Protein AF-A0A2V8V8G0-F1 (afdb_monomer)

Mean predicted aligned error: 4.09 Å

pLDDT: mean 94.27, std 7.24, range [55.5, 98.62]

Radius of gyration: 17.85 Å; Cα contacts (8 Å, |Δi|>4): 72; chains: 1; bounding box: 40×17×61 Å

Secondary structure (DSSP, 8-state):
--HHHHHHHHHHHHHHHHHHHHHHHHHHHHHHHHHHHHHHHHTT-HHHHHHHHHHHHHHHHHHHHHGGGS-HHHHHHHHHHHHHHHHHHHHHHHHHHHHT-

Nearest PDB structures (foldseek):
  2lrl-assembly1_A  TM=6.090E-01  e=5.797E-01  Escherichia coli K-12
  8jh6-assembly1_B  TM=6.771E-01  e=1.035E+00  synthetic construct
  2v8s-assembly1_V  TM=5.819E-01  e=9.214E-01  Homo sapiens
  8tn6-assembly1_C  TM=5.109E-01  e=1.957E+00  synthetic construct
  8tn1-assembly1_B  TM=4.219E-01  e=4.943E+00  synthetic construct

Foldseek 3Di:
DDPVVVVVVVVLVVVQVVLLVLLVVLLVLLVVLLVVLVVCVVVVNLVSNVVSLVSNVVSLVVNVVSLVSYDPVSSVVSVVSSVVSVVSSVVSVVSSVVVVD

Solvent-accessible surface area (backbone atoms only — not comparable to full-atom values): 5426 Å² total; per-residue (Å²): 138,54,74,65,61,52,52,54,48,53,51,51,55,52,49,38,53,50,51,49,52,48,46,52,53,42,50,53,50,30,53,52,29,49,55,48,18,53,51,33,40,76,74,70,36,52,72,58,16,51,50,23,49,54,49,28,57,50,40,51,54,54,40,64,70,52,46,80,71,40,55,74,68,60,31,52,57,52,52,53,54,49,50,57,49,46,68,57,48,54,57,56,53,50,57,54,58,61,76,74,109

Sequence (101 aa):
MGTIDKEIRELREKTGRTRYQFLRAELQTCFTALEMGRYELSVGNATVAEREVAAVEKGIRAIQRFLPEVSAEQRREVETKLAELNEILDPLKGELSEQSR

Structure (mmCIF, N/CA/C/O backbone):
data_AF-A0A2V8V8G0-F1
#
_entry.id   AF-A0A2V8V8G0-F1
#
loop_
_atom_site.group_PDB
_atom_site.id
_atom_site.type_symbol
_atom_site.label_atom_id
_atom_site.label_alt_id
_atom_site.label_comp_id
_atom_site.label_asym_id
_atom_site.label_entity_id
_atom_site.label_seq_id
_atom_site.pdbx_PDB_ins_code
_atom_site.Cartn_x
_atom_site.Cartn_y
_atom_site.Cartn_z
_atom_site.occupancy
_atom_site.B_iso_or_equiv
_atom_site.auth_seq_id
_atom_site.auth_comp_id
_atom_site.auth_asym_id
_atom_site.auth_atom_id
_atom_site.pdbx_PDB_model_num
ATOM 1 N N . MET A 1 1 ? 22.082 -2.010 -36.511 1.00 58.44 1 MET A N 1
ATOM 2 C CA . MET A 1 1 ? 21.162 -2.175 -35.368 1.00 58.44 1 MET A CA 1
ATOM 3 C C . MET A 1 1 ? 19.961 -2.935 -35.898 1.00 58.44 1 MET A C 1
ATOM 5 O O . MET A 1 1 ? 19.310 -2.424 -36.803 1.00 58.44 1 MET A O 1
ATOM 9 N N . GLY A 1 2 ? 19.805 -4.202 -35.509 1.00 79.50 2 GLY A N 1
ATOM 10 C CA . GLY A 1 2 ? 18.866 -5.121 -36.161 1.00 79.50 2 GLY A CA 1
ATOM 11 C C . GLY A 1 2 ? 17.425 -4.918 -35.693 1.00 79.50 2 GLY A C 1
ATOM 12 O O . GLY A 1 2 ? 17.190 -4.363 -34.622 1.00 79.50 2 GLY A O 1
ATOM 13 N N . THR A 1 3 ? 16.456 -5.400 -36.474 1.00 85.56 3 THR A N 1
ATOM 14 C CA . THR A 1 3 ? 15.022 -5.397 -36.125 1.00 85.56 3 THR A CA 1
ATOM 15 C C . THR A 1 3 ? 14.762 -6.005 -34.738 1.00 85.56 3 THR A C 1
ATOM 17 O O . THR A 1 3 ? 13.988 -5.456 -33.961 1.00 85.56 3 THR A O 1
ATOM 20 N N . ILE A 1 4 ? 15.509 -7.054 -34.378 1.00 88.31 4 ILE A N 1
ATOM 21 C CA . ILE A 1 4 ? 15.419 -7.749 -33.084 1.00 88.31 4 ILE A CA 1
ATOM 22 C C . ILE A 1 4 ? 15.841 -6.849 -31.908 1.00 88.31 4 ILE A C 1
ATOM 24 O O . ILE A 1 4 ? 15.174 -6.829 -30.875 1.00 88.31 4 ILE A O 1
ATOM 28 N N . ASP A 1 5 ? 16.910 -6.055 -32.052 1.00 89.38 5 ASP A N 1
ATOM 29 C CA . ASP A 1 5 ? 17.376 -5.152 -30.984 1.00 89.38 5 ASP A CA 1
ATOM 30 C C . ASP A 1 5 ? 16.322 -4.082 -30.664 1.00 89.38 5 ASP A C 1
ATOM 32 O O . ASP A 1 5 ? 16.127 -3.696 -29.506 1.00 89.38 5 ASP A O 1
ATOM 36 N N . LYS A 1 6 ? 15.624 -3.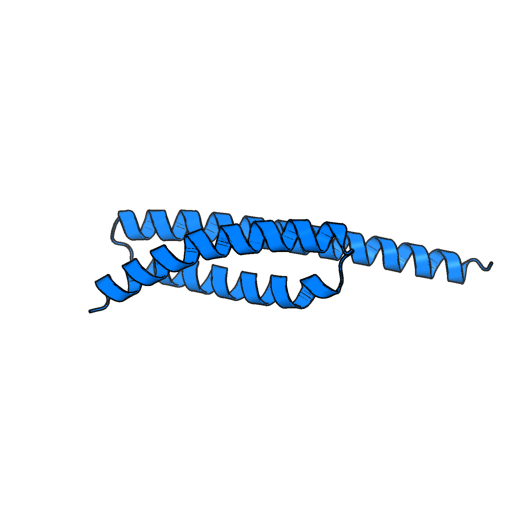615 -31.706 1.00 88.88 6 LYS A N 1
ATOM 37 C CA . LYS A 1 6 ? 14.529 -2.652 -31.590 1.00 88.88 6 LYS A CA 1
ATOM 38 C C . LYS A 1 6 ? 13.328 -3.268 -30.866 1.00 88.88 6 LYS A C 1
ATOM 40 O O . LYS A 1 6 ? 12.832 -2.666 -29.918 1.00 88.88 6 LYS A O 1
ATOM 45 N N . GLU A 1 7 ? 12.919 -4.477 -31.243 1.00 91.62 7 GLU A N 1
ATOM 46 C CA . GLU A 1 7 ? 11.809 -5.197 -30.600 1.00 91.62 7 GLU A CA 1
ATOM 47 C C . GLU A 1 7 ? 12.084 -5.481 -29.114 1.00 91.62 7 GLU A C 1
ATOM 49 O O . GLU A 1 7 ? 11.228 -5.239 -28.261 1.00 91.62 7 GLU A O 1
ATOM 54 N N . ILE A 1 8 ? 13.301 -5.918 -28.768 1.00 91.56 8 ILE A N 1
ATOM 55 C CA . ILE A 1 8 ? 13.698 -6.150 -27.369 1.00 91.56 8 ILE A CA 1
ATOM 56 C C . ILE A 1 8 ? 13.613 -4.854 -26.558 1.00 91.56 8 ILE A C 1
ATOM 58 O O . ILE A 1 8 ? 13.138 -4.859 -25.417 1.00 91.56 8 ILE A O 1
ATOM 62 N N . ARG A 1 9 ? 14.069 -3.732 -27.125 1.00 90.81 9 ARG A N 1
ATOM 63 C CA . ARG A 1 9 ? 13.988 -2.427 -26.464 1.00 90.81 9 ARG A CA 1
ATOM 64 C C . ARG A 1 9 ? 12.537 -2.010 -26.224 1.00 90.81 9 ARG A C 1
ATOM 66 O O . ARG A 1 9 ? 12.199 -1.641 -25.101 1.00 90.81 9 ARG A O 1
ATOM 73 N N . GLU A 1 10 ? 11.682 -2.117 -27.234 1.00 92.25 10 GLU A N 1
ATOM 74 C CA . GLU A 1 10 ? 10.259 -1.775 -27.122 1.00 92.25 10 GLU A CA 1
ATOM 75 C C . GLU A 1 10 ? 9.545 -2.636 -26.070 1.00 92.25 10 GLU A C 1
ATOM 77 O O . GLU A 1 10 ? 8.770 -2.119 -25.259 1.00 92.25 10 GLU A O 1
ATOM 82 N N . LEU A 1 11 ? 9.855 -3.937 -26.013 1.00 93.00 11 LEU A N 1
ATOM 83 C CA . LEU A 1 11 ? 9.332 -4.846 -24.991 1.00 93.00 11 LEU A CA 1
ATOM 84 C C . LEU A 1 11 ? 9.775 -4.449 -23.580 1.00 93.00 11 LEU A C 1
ATOM 86 O O . LEU A 1 11 ? 8.959 -4.464 -22.654 1.00 93.00 11 LEU A O 1
ATOM 90 N N . ARG A 1 12 ? 11.040 -4.052 -23.400 1.00 88.75 12 ARG A N 1
ATOM 91 C CA . ARG A 1 12 ? 11.549 -3.568 -22.105 1.00 88.75 12 ARG A CA 1
ATOM 92 C C . ARG A 1 12 ? 10.844 -2.288 -21.671 1.00 88.75 12 ARG A C 1
ATOM 94 O O . ARG A 1 12 ? 10.393 -2.204 -20.530 1.00 88.75 12 ARG A O 1
ATOM 101 N N . GLU A 1 13 ? 10.685 -1.329 -22.578 1.00 90.25 13 GLU A N 1
ATOM 102 C CA . GLU A 1 13 ? 9.978 -0.075 -22.300 1.00 90.25 13 GLU A CA 1
ATOM 103 C C . GLU A 1 13 ? 8.500 -0.322 -21.958 1.00 90.25 13 GLU A C 1
ATOM 105 O O . GLU A 1 13 ? 7.983 0.230 -20.983 1.00 90.25 13 GLU A O 1
ATOM 110 N N . LYS A 1 14 ? 7.818 -1.206 -22.699 1.00 93.31 14 LYS A N 1
ATOM 111 C CA . LYS A 1 14 ? 6.430 -1.602 -22.410 1.00 93.31 14 LYS A CA 1
ATOM 112 C C . LYS A 1 14 ? 6.305 -2.287 -21.049 1.00 93.31 14 LYS A C 1
ATOM 114 O O . LYS A 1 14 ? 5.380 -1.980 -20.296 1.00 93.31 14 LYS A O 1
ATOM 119 N N . THR A 1 15 ? 7.238 -3.176 -20.719 1.00 93.12 15 THR A N 1
ATOM 120 C CA . THR A 1 15 ? 7.265 -3.868 -19.423 1.00 93.12 15 THR A CA 1
ATOM 121 C C . THR A 1 15 ? 7.4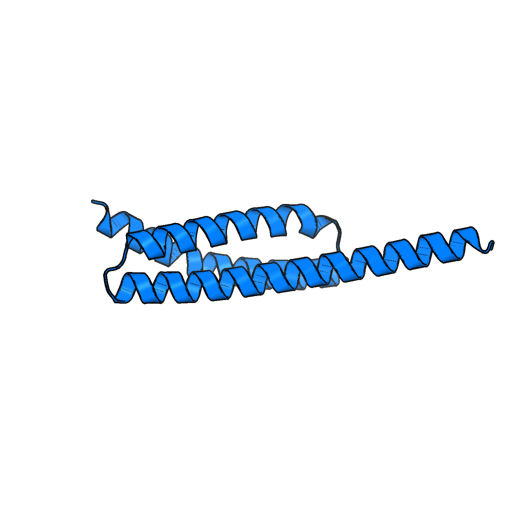64 -2.872 -18.280 1.00 93.12 15 THR A C 1
ATOM 123 O O . THR A 1 15 ? 6.715 -2.907 -17.308 1.00 93.12 15 THR A O 1
ATOM 126 N N . GLY A 1 16 ? 8.404 -1.929 -18.418 1.00 91.00 16 GLY A N 1
ATOM 127 C CA . GLY A 1 16 ? 8.627 -0.867 -17.431 1.00 91.00 16 GLY A CA 1
ATOM 128 C C . GLY A 1 16 ? 7.382 -0.005 -17.197 1.00 91.00 16 GLY A C 1
ATOM 129 O O . GLY A 1 16 ? 6.980 0.198 -16.053 1.00 91.00 16 GLY A O 1
ATOM 130 N N . ARG A 1 17 ? 6.704 0.424 -18.274 1.00 93.06 17 ARG A N 1
ATOM 131 C CA . ARG A 1 17 ? 5.432 1.165 -18.172 1.00 93.06 17 ARG A CA 1
ATOM 132 C C . ARG A 1 17 ? 4.347 0.362 -17.454 1.00 93.06 17 ARG A C 1
ATOM 134 O O . ARG A 1 17 ? 3.674 0.902 -16.583 1.00 93.06 17 ARG A O 1
ATOM 141 N N . THR A 1 18 ? 4.210 -0.920 -17.790 1.00 96.19 18 THR A N 1
ATOM 142 C CA . THR A 1 18 ? 3.196 -1.808 -17.197 1.00 96.19 18 THR A CA 1
ATOM 143 C C . THR A 1 18 ? 3.424 -1.985 -15.696 1.00 96.19 18 THR A C 1
ATOM 145 O O . THR A 1 18 ? 2.483 -1.890 -14.916 1.00 96.19 18 THR A O 1
ATOM 148 N N . ARG A 1 19 ? 4.679 -2.176 -15.268 1.00 96.00 19 ARG A N 1
ATOM 149 C CA . ARG A 1 19 ? 5.031 -2.281 -13.843 1.00 96.00 19 ARG A CA 1
ATOM 150 C C . ARG A 1 19 ? 4.694 -1.015 -13.075 1.00 96.00 19 ARG A C 1
ATOM 152 O O . ARG A 1 19 ? 4.094 -1.090 -12.012 1.00 96.00 19 ARG A O 1
ATOM 159 N N . TYR A 1 20 ? 5.041 0.145 -13.619 1.00 97.31 20 TYR A N 1
ATOM 160 C CA . TYR A 1 20 ? 4.722 1.411 -12.970 1.00 97.31 20 TYR A CA 1
ATOM 161 C C . TYR A 1 20 ? 3.203 1.648 -12.876 1.00 97.31 20 TYR A C 1
ATOM 163 O O . TYR A 1 20 ? 2.714 2.076 -11.833 1.00 97.31 20 TYR A O 1
ATOM 171 N N . GLN A 1 21 ? 2.435 1.297 -13.914 1.00 97.88 21 GLN A N 1
ATOM 172 C CA . GLN A 1 21 ? 0.967 1.333 -13.861 1.00 97.88 21 GLN A CA 1
ATOM 173 C C . GLN A 1 21 ? 0.402 0.392 -12.792 1.00 97.88 21 GLN A C 1
ATOM 175 O O . GLN A 1 21 ? -0.476 0.800 -12.036 1.00 97.88 21 GLN A O 1
ATOM 180 N N . PHE A 1 22 ? 0.935 -0.829 -12.695 1.00 97.75 22 PHE A N 1
ATOM 181 C CA . PHE A 1 22 ? 0.581 -1.773 -11.638 1.00 97.75 22 PHE A CA 1
ATOM 182 C C . PHE A 1 22 ? 0.846 -1.182 -10.247 1.00 97.75 22 PHE A C 1
ATOM 184 O O . PHE A 1 22 ? -0.065 -1.145 -9.430 1.00 97.75 22 PHE A O 1
ATOM 191 N N . LEU A 1 23 ? 2.046 -0.643 -9.996 1.00 98.44 23 LEU A N 1
ATOM 192 C CA . LEU A 1 23 ? 2.398 -0.048 -8.699 1.00 98.44 23 LEU A CA 1
ATOM 193 C C . LEU A 1 23 ? 1.450 1.091 -8.307 1.00 98.44 23 LEU A C 1
ATOM 195 O O . LEU A 1 23 ? 1.053 1.199 -7.150 1.00 98.44 23 LEU A O 1
ATOM 199 N N . ARG A 1 24 ? 1.057 1.929 -9.272 1.00 98.25 24 ARG A N 1
ATOM 200 C CA . ARG A 1 24 ? 0.096 3.012 -9.034 1.00 98.25 24 ARG A CA 1
ATOM 201 C C . ARG A 1 24 ? -1.306 2.505 -8.715 1.00 98.25 24 ARG A C 1
ATOM 203 O O . ARG A 1 24 ? -1.946 3.057 -7.825 1.00 98.25 24 ARG A O 1
ATOM 210 N N . ALA A 1 25 ? -1.776 1.493 -9.439 1.00 98.38 25 ALA A N 1
ATOM 211 C CA . ALA A 1 25 ? -3.079 0.886 -9.189 1.00 98.38 25 ALA A CA 1
ATOM 212 C C . ALA A 1 25 ? -3.116 0.186 -7.822 1.00 98.38 25 ALA A C 1
ATOM 214 O O . ALA A 1 25 ? -4.091 0.326 -7.086 1.00 98.38 25 ALA A O 1
ATOM 215 N N . GLU A 1 26 ? -2.034 -0.502 -7.455 1.00 98.31 26 GLU A N 1
ATOM 216 C CA . GLU A 1 26 ? -1.912 -1.169 -6.159 1.00 98.31 26 GLU A CA 1
ATOM 217 C C . GLU A 1 26 ? -1.906 -0.147 -5.015 1.00 98.31 26 GLU A C 1
ATOM 219 O O . GLU A 1 26 ? -2.668 -0.293 -4.066 1.00 98.31 26 GLU A O 1
ATOM 224 N N . LEU A 1 27 ? -1.142 0.949 -5.140 1.00 98.44 27 LEU A N 1
ATOM 225 C CA . LEU A 1 27 ? -1.170 2.051 -4.170 1.00 98.44 27 LEU A CA 1
ATOM 226 C C . LEU A 1 27 ? -2.580 2.623 -3.998 1.00 98.44 27 LEU A C 1
ATOM 228 O O . LEU A 1 27 ? -3.043 2.785 -2.874 1.00 98.44 27 LEU A O 1
ATOM 232 N N . GLN A 1 28 ? -3.274 2.913 -5.101 1.00 98.38 28 GLN A N 1
ATOM 233 C CA . GLN A 1 28 ? -4.640 3.440 -5.050 1.00 98.38 28 GLN A CA 1
ATOM 234 C C . GLN A 1 28 ? -5.605 2.461 -4.364 1.00 98.38 28 GLN A C 1
ATOM 236 O O . GLN A 1 28 ? -6.457 2.880 -3.578 1.00 98.38 28 GLN A O 1
ATOM 241 N N . THR A 1 29 ? -5.452 1.165 -4.636 1.00 98.38 29 THR A N 1
ATOM 242 C CA . THR A 1 29 ? -6.237 0.108 -3.989 1.00 98.38 29 THR A CA 1
ATOM 243 C C . THR A 1 29 ? -5.969 0.082 -2.486 1.00 98.38 29 THR A C 1
ATOM 245 O O . THR A 1 29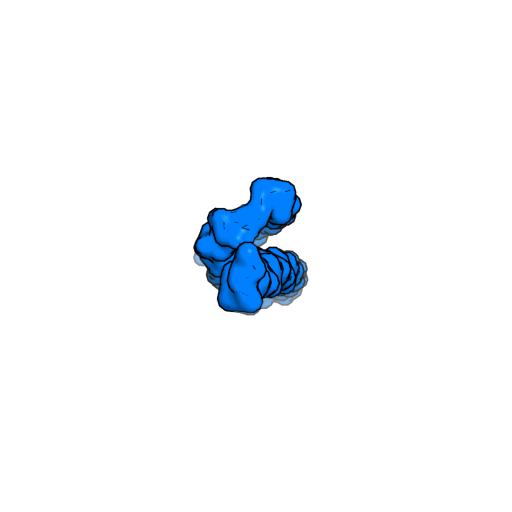 ? -6.917 0.054 -1.707 1.00 98.38 29 THR A O 1
ATOM 248 N N . CYS A 1 30 ? -4.705 0.186 -2.062 1.00 98.62 30 CYS A N 1
ATOM 249 C CA . CYS A 1 30 ? -4.346 0.271 -0.648 1.00 98.62 30 CYS A CA 1
ATOM 250 C C . CYS A 1 30 ? -4.938 1.508 0.042 1.00 98.62 30 CYS A C 1
ATOM 252 O O . CYS A 1 30 ? -5.457 1.387 1.146 1.00 98.62 30 CYS A O 1
ATOM 254 N N . PHE A 1 31 ? -4.900 2.686 -0.589 1.00 98.50 31 PHE A N 1
ATOM 255 C CA . PHE A 1 31 ? -5.527 3.884 -0.015 1.00 98.50 31 PHE A CA 1
ATOM 256 C C . PHE A 1 31 ? -7.039 3.708 0.150 1.00 98.50 31 PHE A C 1
ATOM 258 O O . PHE A 1 31 ? -7.577 4.024 1.205 1.00 98.50 31 PHE A O 1
ATOM 265 N N . THR A 1 32 ? -7.706 3.131 -0.852 1.00 98.31 32 THR A N 1
ATOM 266 C CA . THR A 1 32 ? -9.150 2.852 -0.781 1.00 98.31 32 THR A CA 1
ATOM 267 C C . THR A 1 32 ? -9.464 1.869 0.350 1.00 98.31 32 THR A C 1
ATOM 269 O O . THR A 1 32 ? -10.379 2.101 1.132 1.00 98.31 32 THR A O 1
ATOM 272 N N . ALA A 1 33 ? -8.681 0.795 0.481 1.00 98.19 33 ALA A N 1
ATOM 273 C CA . ALA A 1 33 ? -8.832 -0.172 1.566 1.00 98.19 33 ALA A CA 1
ATOM 274 C C . ALA A 1 33 ? -8.603 0.472 2.946 1.00 98.19 33 ALA A C 1
ATOM 276 O O . ALA A 1 33 ? -9.374 0.230 3.867 1.00 98.19 33 ALA A O 1
ATOM 277 N N . LEU A 1 34 ? -7.610 1.358 3.100 1.00 97.44 34 LEU A N 1
ATOM 278 C CA . LEU A 1 34 ? -7.417 2.107 4.349 1.00 97.44 34 LEU A CA 1
ATOM 279 C C . LEU A 1 34 ? -8.610 3.003 4.689 1.00 97.44 34 LEU A C 1
ATOM 281 O O . LEU A 1 34 ? -9.035 3.035 5.843 1.00 97.44 34 LEU A O 1
ATOM 285 N N . GLU A 1 35 ? -9.151 3.729 3.711 1.00 97.38 35 GLU A N 1
ATOM 286 C CA . GLU A 1 35 ? -10.345 4.556 3.908 1.00 97.38 35 GLU A CA 1
ATOM 287 C C . GLU A 1 35 ? -11.542 3.707 4.351 1.00 97.38 35 GLU A C 1
ATOM 289 O O . GLU A 1 35 ? -12.213 4.056 5.325 1.00 97.38 35 GLU A O 1
ATOM 294 N N . MET A 1 36 ? -11.754 2.557 3.703 1.00 97.75 36 MET A N 1
ATOM 295 C CA . MET A 1 36 ? -12.789 1.597 4.089 1.00 97.75 36 MET A CA 1
ATOM 296 C C . MET A 1 36 ? -12.549 1.040 5.492 1.00 97.75 36 MET A C 1
ATOM 298 O O . MET A 1 36 ? -13.467 1.029 6.305 1.00 97.75 36 MET A O 1
ATOM 302 N N . GLY A 1 37 ? -11.318 0.650 5.824 1.00 97.19 37 GLY A N 1
ATOM 303 C CA . GLY A 1 37 ? -10.978 0.134 7.146 1.00 97.19 37 GLY A CA 1
ATOM 304 C C . GLY A 1 37 ? -11.243 1.152 8.256 1.00 97.19 37 GLY A C 1
ATOM 305 O O . GLY A 1 37 ? -11.838 0.811 9.276 1.00 97.19 37 GLY A O 1
ATOM 306 N N . ARG A 1 38 ? -10.887 2.423 8.035 1.00 96.38 38 ARG A N 1
ATOM 307 C CA . ARG A 1 38 ? -11.196 3.520 8.968 1.00 96.38 38 ARG A CA 1
ATOM 308 C C . ARG A 1 38 ? -12.699 3.736 9.121 1.00 96.38 38 ARG A C 1
ATOM 310 O O . ARG A 1 38 ? -13.176 3.927 10.238 1.00 96.38 38 ARG A O 1
ATOM 317 N N . TYR A 1 39 ? -13.440 3.717 8.015 1.00 97.00 39 TYR A N 1
ATOM 318 C CA . TYR A 1 39 ? -14.891 3.865 8.044 1.00 97.00 39 TYR A CA 1
ATOM 319 C C . TYR A 1 39 ? -15.553 2.735 8.837 1.00 97.00 39 TYR A C 1
ATOM 321 O O . TYR A 1 39 ? -16.301 3.005 9.776 1.00 97.00 39 TYR A O 1
ATOM 329 N N . GLU A 1 40 ? -15.229 1.486 8.513 1.00 97.44 40 GLU A N 1
ATOM 330 C CA . GLU A 1 40 ? -15.781 0.298 9.165 1.00 97.44 40 GLU A CA 1
ATOM 331 C C . GLU A 1 40 ? -15.459 0.284 10.660 1.00 97.44 40 GLU A C 1
ATOM 333 O O . GLU A 1 40 ? -16.334 0.013 11.483 1.00 97.44 40 GLU A O 1
ATOM 338 N N . LEU A 1 41 ? -14.242 0.687 11.039 1.00 95.19 41 LEU A N 1
ATOM 339 C CA . LEU A 1 41 ? -13.882 0.831 12.445 1.00 95.19 41 LEU A CA 1
ATOM 340 C C . LEU A 1 41 ? -14.726 1.902 13.152 1.00 95.19 41 LEU A C 1
ATOM 342 O O . LEU A 1 41 ? -15.217 1.666 14.255 1.00 95.19 41 LEU A O 1
ATOM 346 N N . SER A 1 42 ? -14.953 3.051 12.505 1.00 95.12 42 SER A N 1
ATOM 347 C CA . SER A 1 42 ? -15.747 4.152 13.072 1.00 95.12 42 SER A CA 1
ATOM 348 C C . SER A 1 42 ? -17.212 3.785 13.335 1.00 95.12 42 SER A C 1
ATOM 350 O O . SER A 1 42 ? -17.846 4.374 14.210 1.00 95.12 42 SER A O 1
ATOM 352 N N . VAL A 1 43 ? -17.741 2.792 12.612 1.00 96.38 43 VAL A N 1
ATOM 353 C CA . VAL A 1 43 ? -19.098 2.256 12.804 1.00 96.38 43 VAL A CA 1
ATOM 354 C C . VAL A 1 43 ? -19.121 0.972 13.646 1.00 96.38 43 VAL A C 1
ATOM 356 O O . VAL A 1 43 ? -20.160 0.324 13.753 1.00 96.38 43 VAL A O 1
ATOM 359 N N . GLY A 1 44 ? -17.996 0.612 14.277 1.00 95.25 44 GLY A N 1
ATOM 360 C CA . GLY A 1 44 ? -17.883 -0.520 15.203 1.00 95.25 44 GLY A CA 1
ATOM 361 C C . GLY A 1 44 ? -17.677 -1.885 14.539 1.00 95.25 44 GLY A C 1
ATOM 362 O O . GLY A 1 44 ? -17.823 -2.913 15.198 1.00 95.25 44 GLY A O 1
ATOM 363 N N . ASN A 1 45 ? -17.337 -1.927 13.251 1.00 96.38 45 ASN A N 1
ATOM 364 C CA . ASN A 1 45 ? -17.111 -3.159 12.499 1.00 96.38 45 ASN A CA 1
ATOM 365 C C . ASN A 1 45 ? -15.617 -3.521 12.421 1.00 96.38 45 ASN A C 1
ATOM 367 O O . ASN A 1 45 ? -14.997 -3.529 11.353 1.00 96.38 45 ASN A O 1
ATOM 371 N N . ALA A 1 46 ? -15.037 -3.849 13.579 1.00 95.50 46 ALA A N 1
ATOM 372 C CA . ALA A 1 46 ? -13.611 -4.159 13.710 1.00 95.50 46 ALA A CA 1
ATOM 373 C C . ALA A 1 46 ? -13.154 -5.309 12.789 1.00 95.50 46 ALA A C 1
ATOM 375 O O . ALA A 1 46 ? -12.094 -5.226 12.178 1.00 95.50 46 ALA A O 1
ATOM 376 N N . THR A 1 47 ? -13.976 -6.347 12.597 1.00 96.12 47 THR A N 1
ATOM 377 C CA . THR A 1 47 ? -13.620 -7.495 11.744 1.00 96.12 47 THR A CA 1
ATOM 378 C C . THR A 1 47 ? -13.423 -7.116 10.275 1.00 96.12 47 THR A C 1
ATOM 380 O O . THR A 1 47 ? -12.558 -7.684 9.607 1.00 96.12 47 THR A O 1
ATOM 383 N N . VAL A 1 48 ? -14.223 -6.194 9.728 1.00 96.50 48 VAL A N 1
ATOM 384 C CA . VAL A 1 48 ? -14.004 -5.731 8.348 1.00 96.50 48 VAL A CA 1
ATOM 385 C C . VAL A 1 48 ? -12.784 -4.820 8.292 1.00 96.50 48 VAL A C 1
ATOM 387 O O . VAL A 1 48 ? -11.945 -5.006 7.414 1.00 96.50 48 VAL A O 1
ATOM 390 N N . ALA A 1 49 ? -12.610 -3.933 9.273 1.00 97.12 49 ALA A N 1
ATOM 391 C CA . ALA A 1 49 ? -11.423 -3.088 9.363 1.00 97.12 49 ALA A CA 1
ATOM 392 C C . ALA A 1 49 ? -10.108 -3.897 9.413 1.00 97.12 49 ALA A C 1
ATOM 394 O O . ALA A 1 49 ? -9.161 -3.573 8.697 1.00 97.12 49 ALA A O 1
ATOM 395 N N . GLU A 1 50 ? -10.060 -5.003 10.161 1.00 97.44 50 GLU A N 1
ATOM 396 C CA . GLU A 1 50 ? -8.918 -5.932 10.182 1.00 97.44 50 GLU A CA 1
ATOM 397 C C . GLU A 1 50 ? -8.629 -6.554 8.811 1.00 97.44 50 GLU A C 1
ATOM 399 O O . GLU A 1 50 ? -7.469 -6.699 8.414 1.00 97.44 50 GLU A O 1
ATOM 4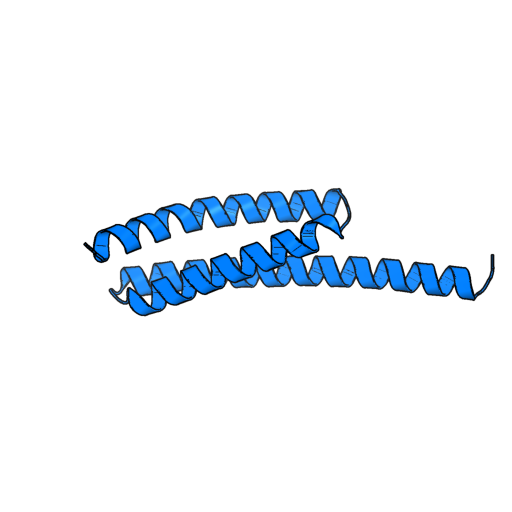04 N N . ARG A 1 51 ? -9.676 -6.929 8.066 1.00 97.75 51 ARG A N 1
ATOM 405 C CA . ARG A 1 51 ? -9.526 -7.498 6.719 1.00 97.75 51 ARG A CA 1
ATOM 406 C C . ARG A 1 51 ? -8.966 -6.476 5.744 1.00 97.75 51 ARG A C 1
ATOM 408 O O . ARG A 1 51 ? -8.089 -6.827 4.955 1.00 97.75 51 ARG A O 1
ATOM 415 N N . GLU A 1 52 ? -9.440 -5.238 5.821 1.00 98.31 52 GLU A N 1
ATOM 416 C CA . GLU A 1 52 ? -8.917 -4.148 5.002 1.00 98.31 52 GLU A CA 1
ATOM 417 C C . GLU A 1 52 ? -7.448 -3.863 5.339 1.00 98.31 52 GLU A C 1
ATOM 419 O O . GLU A 1 52 ? -6.611 -3.809 4.440 1.00 98.31 52 GLU A O 1
ATOM 424 N N . VAL A 1 53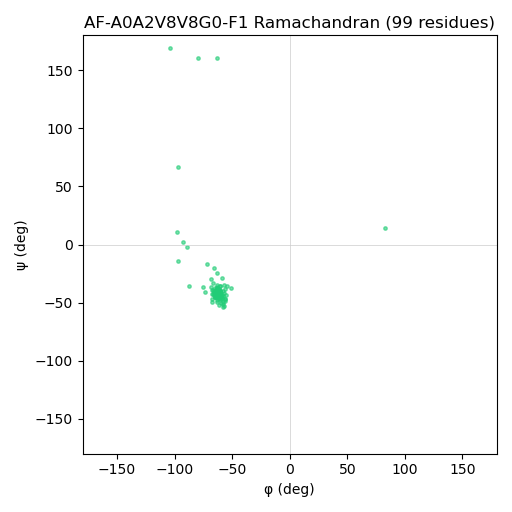 ? -7.084 -3.816 6.626 1.00 97.88 53 VAL A N 1
ATOM 425 C CA . VAL A 1 53 ? -5.680 -3.712 7.064 1.00 97.88 53 VAL A CA 1
ATOM 426 C C . VAL A 1 53 ? -4.827 -4.849 6.491 1.00 97.88 53 VAL A C 1
ATOM 428 O O . VAL A 1 53 ? -3.764 -4.599 5.920 1.00 97.88 53 VAL A O 1
ATOM 431 N N . ALA A 1 54 ? -5.295 -6.097 6.563 1.00 97.56 54 ALA A N 1
ATOM 432 C CA . ALA A 1 54 ? -4.572 -7.238 6.004 1.00 97.56 54 ALA A CA 1
ATOM 433 C C . ALA A 1 54 ? -4.418 -7.150 4.470 1.00 97.56 54 ALA A C 1
ATOM 435 O O . ALA A 1 54 ? -3.386 -7.561 3.919 1.00 97.56 54 ALA A O 1
ATOM 436 N N . ALA A 1 55 ? -5.420 -6.609 3.769 1.00 97.88 55 ALA A N 1
ATOM 437 C CA . ALA A 1 55 ? -5.357 -6.356 2.332 1.00 97.88 55 ALA A CA 1
ATOM 438 C C . ALA A 1 55 ? -4.313 -5.281 1.994 1.00 97.88 55 ALA A C 1
ATOM 440 O O . ALA A 1 55 ? -3.496 -5.492 1.095 1.00 97.88 55 ALA A O 1
ATOM 441 N N . VAL A 1 56 ? -4.266 -4.189 2.763 1.00 98.44 56 VAL A N 1
ATOM 442 C CA . VAL A 1 56 ? -3.260 -3.124 2.625 1.00 98.44 56 VAL A CA 1
ATOM 443 C C . VAL A 1 56 ? -1.854 -3.676 2.839 1.00 98.44 56 VAL A C 1
ATOM 445 O O . VAL A 1 56 ? -0.976 -3.475 2.002 1.00 98.44 56 VAL A O 1
ATOM 448 N N . GLU A 1 57 ? -1.628 -4.451 3.902 1.00 98.12 57 GLU A N 1
ATOM 449 C CA . GLU A 1 57 ? -0.323 -5.069 4.163 1.00 98.12 57 GLU A CA 1
ATOM 450 C C . GLU A 1 57 ? 0.108 -6.019 3.036 1.00 98.12 57 GLU A C 1
ATOM 452 O O . GLU A 1 57 ? 1.292 -6.107 2.689 1.00 98.12 57 GLU A O 1
ATOM 457 N N . LYS A 1 58 ? -0.845 -6.739 2.432 1.00 98.19 58 LYS A N 1
ATOM 458 C CA . LYS A 1 58 ? -0.583 -7.567 1.250 1.00 98.19 58 LYS A CA 1
ATOM 459 C C . LYS A 1 58 ? -0.186 -6.710 0.046 1.00 98.19 58 LYS A C 1
ATOM 461 O O . LYS A 1 58 ? 0.792 -7.062 -0.619 1.00 98.19 58 LYS A O 1
ATOM 466 N N . GLY A 1 59 ? -0.892 -5.612 -0.210 1.00 98.19 59 GLY A N 1
ATOM 467 C CA . GLY A 1 59 ? -0.575 -4.689 -1.300 1.00 98.19 59 GLY A CA 1
ATOM 468 C C . GLY A 1 59 ? 0.786 -4.013 -1.120 1.00 98.19 59 GLY 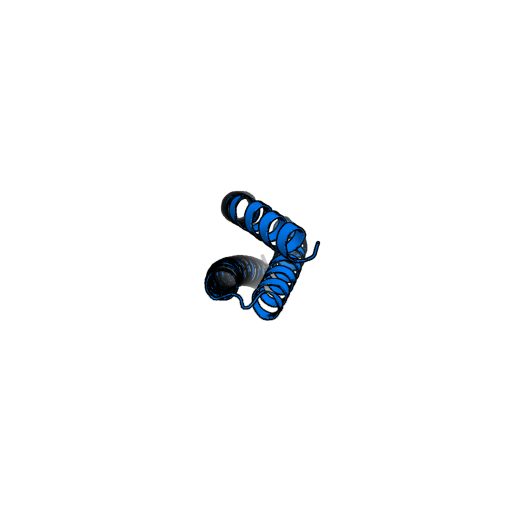A C 1
ATOM 469 O O . GLY A 1 59 ? 1.581 -3.971 -2.058 1.00 98.19 59 GLY A O 1
ATOM 470 N N . ILE A 1 60 ? 1.143 -3.611 0.105 1.00 98.31 60 ILE A N 1
ATOM 471 C CA . ILE A 1 60 ? 2.478 -3.083 0.444 1.00 98.31 60 ILE A CA 1
ATOM 472 C C . ILE A 1 60 ? 3.577 -4.082 0.068 1.00 98.31 60 ILE A C 1
ATOM 474 O O . ILE A 1 60 ? 4.550 -3.712 -0.593 1.00 98.31 60 ILE A O 1
ATOM 478 N N . ARG A 1 61 ? 3.415 -5.365 0.419 1.00 98.31 61 ARG A N 1
ATOM 479 C CA . ARG A 1 61 ? 4.382 -6.413 0.041 1.00 98.31 61 ARG A CA 1
ATOM 480 C C . ARG A 1 61 ? 4.495 -6.575 -1.476 1.00 98.31 61 ARG A C 1
ATOM 482 O O . ARG A 1 61 ? 5.596 -6.787 -1.988 1.00 98.31 61 ARG A O 1
ATOM 489 N N . ALA A 1 62 ? 3.381 -6.476 -2.203 1.00 97.44 62 ALA A N 1
ATOM 490 C CA . ALA A 1 62 ? 3.389 -6.525 -3.663 1.00 97.44 62 ALA A CA 1
ATOM 491 C C . ALA A 1 62 ? 4.128 -5.316 -4.263 1.00 97.44 62 ALA A C 1
ATOM 493 O O . ALA A 1 62 ? 4.993 -5.495 -5.120 1.00 97.44 62 ALA A O 1
ATOM 494 N N . ILE A 1 63 ? 3.864 -4.106 -3.764 1.00 98.12 63 ILE A N 1
ATOM 495 C CA . ILE A 1 63 ? 4.552 -2.875 -4.174 1.00 98.12 63 ILE A CA 1
ATOM 496 C C . ILE A 1 63 ? 6.060 -3.011 -3.956 1.00 98.12 63 ILE A C 1
ATOM 498 O O . ILE A 1 63 ? 6.833 -2.851 -4.899 1.00 98.12 63 ILE A O 1
ATOM 502 N N . GLN A 1 64 ? 6.482 -3.386 -2.746 1.00 97.56 64 GLN A N 1
ATOM 503 C CA . GLN A 1 64 ? 7.895 -3.553 -2.391 1.00 97.56 64 GLN A CA 1
ATOM 504 C C . GLN A 1 64 ? 8.613 -4.563 -3.292 1.00 97.56 64 GLN A C 1
ATOM 506 O O . GLN A 1 64 ? 9.781 -4.370 -3.625 1.00 97.56 64 GLN A O 1
ATOM 511 N N . ARG A 1 65 ? 7.916 -5.619 -3.730 1.00 96.88 65 ARG A N 1
ATOM 512 C CA . ARG A 1 65 ? 8.473 -6.625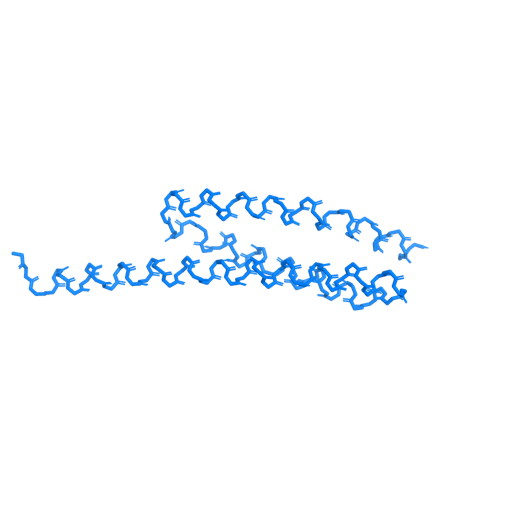 -4.640 1.00 96.88 65 ARG A CA 1
ATOM 513 C C . ARG A 1 65 ? 8.815 -6.052 -6.016 1.00 96.88 65 ARG A C 1
ATOM 515 O O . ARG A 1 65 ? 9.852 -6.414 -6.562 1.00 96.88 65 ARG A O 1
ATOM 522 N N . PHE A 1 66 ? 7.962 -5.196 -6.580 1.00 95.44 66 PHE A N 1
ATOM 523 C CA . PHE A 1 66 ? 8.127 -4.685 -7.950 1.00 95.44 66 PHE A CA 1
ATOM 524 C C . PHE A 1 66 ? 8.792 -3.304 -8.027 1.00 95.44 66 PHE A C 1
ATOM 526 O O . PHE A 1 66 ? 9.253 -2.897 -9.094 1.00 95.44 66 PHE A O 1
ATOM 533 N N . LEU A 1 67 ? 8.893 -2.592 -6.906 1.00 95.88 67 LEU A N 1
ATOM 534 C CA . LEU A 1 67 ? 9.524 -1.277 -6.801 1.00 95.88 67 LEU A CA 1
ATOM 535 C C . LEU A 1 67 ? 10.981 -1.211 -7.321 1.00 95.88 67 LEU A C 1
ATOM 537 O O . LEU A 1 67 ? 11.356 -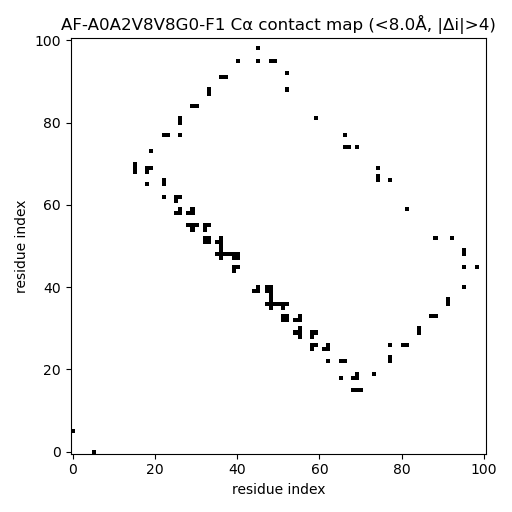0.203 -7.932 1.00 95.88 67 LEU A O 1
ATOM 541 N N . PRO A 1 68 ? 11.828 -2.251 -7.169 1.00 95.88 68 PRO A N 1
ATOM 542 C CA . PRO A 1 68 ? 13.170 -2.231 -7.746 1.00 95.88 68 PRO A CA 1
ATOM 543 C C . PRO A 1 68 ? 13.189 -2.221 -9.283 1.00 95.88 68 PRO A C 1
ATOM 545 O O . PRO A 1 68 ? 14.192 -1.822 -9.870 1.00 95.88 68 PRO A O 1
ATOM 548 N N . GLU A 1 69 ? 12.098 -2.636 -9.935 1.00 94.44 69 GLU A N 1
ATOM 549 C CA . GLU A 1 69 ? 12.026 -2.890 -11.381 1.00 94.44 69 GLU A CA 1
ATOM 550 C C . GLU A 1 69 ? 11.553 -1.680 -12.213 1.00 94.44 69 GLU A C 1
ATOM 552 O O . GLU A 1 69 ? 11.418 -1.792 -13.437 1.00 94.44 69 GLU A O 1
ATOM 557 N N . VAL A 1 70 ? 11.297 -0.534 -11.572 1.00 95.06 70 VAL A N 1
ATOM 558 C CA . VAL A 1 70 ? 10.932 0.738 -12.223 1.00 95.06 70 VAL A CA 1
ATOM 559 C C . VAL A 1 70 ? 12.099 1.731 -12.241 1.00 95.06 70 VAL A C 1
ATOM 561 O O . VAL A 1 70 ? 13.134 1.508 -11.608 1.00 95.06 70 VAL A O 1
ATOM 564 N N . SER A 1 71 ? 11.960 2.829 -12.995 1.00 95.00 71 SER A N 1
ATOM 565 C CA . SER A 1 71 ? 12.995 3.870 -13.050 1.00 95.00 71 SER A CA 1
ATOM 566 C C . SER A 1 71 ? 13.195 4.540 -11.683 1.00 95.00 71 SER A C 1
ATOM 568 O O . SER A 1 71 ? 12.319 4.495 -10.824 1.00 95.00 71 SER A O 1
ATOM 570 N N . ALA A 1 72 ? 14.338 5.199 -11.473 1.00 95.75 72 ALA A N 1
ATOM 571 C CA . ALA A 1 72 ? 14.619 5.889 -10.210 1.00 95.75 72 ALA A CA 1
ATOM 572 C C . ALA A 1 72 ? 13.603 7.004 -9.895 1.00 95.75 72 ALA A C 1
ATOM 574 O O . ALA A 1 72 ? 13.254 7.208 -8.739 1.00 95.75 72 ALA A O 1
ATOM 575 N N . GLU A 1 73 ? 13.116 7.707 -10.917 1.00 95.81 73 GLU A N 1
ATOM 576 C CA . GLU A 1 73 ? 12.085 8.740 -10.771 1.00 95.81 73 GLU A CA 1
ATOM 577 C C . GLU A 1 73 ? 10.742 8.133 -10.347 1.00 95.81 73 GLU A C 1
ATOM 579 O O . GLU A 1 73 ? 10.165 8.546 -9.344 1.00 95.81 73 GLU A O 1
ATOM 584 N N . GLN A 1 74 ? 10.298 7.086 -11.049 1.00 96.81 74 GLN A N 1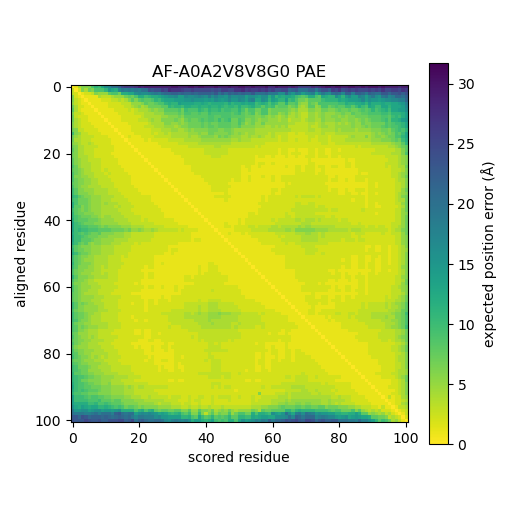
ATOM 585 C CA . GLN A 1 74 ? 9.072 6.351 -10.722 1.00 96.81 74 GLN A CA 1
ATOM 586 C C . GLN A 1 74 ? 9.145 5.724 -9.331 1.00 96.81 74 GLN A C 1
ATOM 588 O O . GLN A 1 74 ? 8.164 5.724 -8.593 1.00 96.81 74 GLN A O 1
ATOM 593 N N . ARG A 1 75 ? 10.320 5.204 -8.964 1.00 97.50 75 ARG A N 1
ATOM 594 C CA . ARG A 1 75 ? 10.579 4.648 -7.641 1.00 97.50 75 ARG A CA 1
ATOM 595 C C . ARG A 1 75 ? 10.361 5.695 -6.556 1.00 97.50 75 ARG A C 1
ATOM 597 O O . ARG A 1 75 ? 9.613 5.413 -5.632 1.00 97.50 75 ARG A O 1
ATOM 604 N N . ARG A 1 76 ? 10.953 6.888 -6.692 1.00 97.81 76 ARG A N 1
ATOM 605 C CA . ARG A 1 76 ? 10.797 7.970 -5.705 1.00 97.81 76 ARG A CA 1
ATOM 606 C C . ARG A 1 76 ? 9.334 8.350 -5.506 1.00 97.81 76 ARG A C 1
ATOM 608 O O . ARG A 1 76 ? 8.900 8.473 -4.371 1.00 97.81 76 ARG A O 1
ATOM 615 N N . GLU A 1 77 ? 8.566 8.486 -6.589 1.00 97.62 77 GLU A N 1
ATOM 616 C CA . GLU A 1 77 ? 7.129 8.777 -6.489 1.00 97.62 77 GLU A CA 1
ATOM 617 C C . GLU A 1 77 ? 6.379 7.686 -5.708 1.00 97.62 77 GLU A C 1
ATOM 619 O O . GLU A 1 77 ? 5.580 7.990 -4.821 1.00 97.62 77 GLU A O 1
ATOM 624 N N . VAL A 1 78 ? 6.636 6.412 -6.023 1.00 97.94 78 VAL A N 1
ATOM 625 C CA . VAL A 1 78 ? 5.992 5.281 -5.343 1.00 97.94 78 VAL A CA 1
ATOM 626 C C . VAL A 1 78 ? 6.428 5.196 -3.877 1.00 97.94 78 VAL A C 1
ATOM 628 O O . VAL A 1 78 ? 5.587 4.936 -3.024 1.00 97.94 78 VAL A O 1
ATOM 631 N N . GLU A 1 79 ? 7.700 5.451 -3.565 1.00 98.12 79 GLU A N 1
ATOM 632 C CA . GLU A 1 79 ? 8.229 5.488 -2.194 1.00 98.12 79 GLU A CA 1
ATOM 633 C C . GLU A 1 79 ? 7.577 6.591 -1.358 1.00 98.12 79 GLU A C 1
ATOM 635 O O . GLU A 1 79 ? 7.176 6.322 -0.228 1.00 98.12 79 GLU A O 1
ATOM 640 N N . THR A 1 80 ? 7.406 7.797 -1.911 1.00 98.25 80 THR A N 1
ATOM 641 C CA . THR A 1 80 ? 6.695 8.892 -1.232 1.00 98.25 80 THR A CA 1
ATOM 642 C C . THR A 1 80 ? 5.270 8.480 -0.872 1.00 98.25 80 THR A C 1
ATOM 644 O O . THR A 1 80 ? 4.877 8.573 0.286 1.00 98.25 80 THR A O 1
ATOM 647 N N . LYS A 1 81 ? 4.518 7.932 -1.832 1.00 97.88 81 LYS A N 1
ATOM 648 C CA . LYS A 1 81 ? 3.140 7.484 -1.581 1.00 97.88 81 LYS A CA 1
ATOM 649 C C . LYS A 1 81 ? 3.058 6.295 -0.631 1.00 97.88 81 LYS A C 1
ATOM 651 O O . LYS A 1 81 ? 2.095 6.165 0.115 1.00 97.88 81 LYS A O 1
ATOM 656 N N . LEU A 1 82 ? 4.049 5.409 -0.663 1.00 97.75 82 LEU A N 1
ATOM 657 C CA . LEU A 1 82 ? 4.127 4.287 0.265 1.00 97.75 82 LEU A CA 1
ATOM 658 C C . LEU A 1 82 ? 4.402 4.766 1.697 1.00 97.75 82 LEU A C 1
ATOM 660 O O . LEU A 1 82 ? 3.865 4.185 2.635 1.00 97.75 82 LEU A O 1
ATOM 664 N N . ALA A 1 83 ? 5.210 5.815 1.874 1.00 97.88 83 ALA A N 1
ATOM 665 C CA . ALA A 1 83 ? 5.419 6.438 3.178 1.00 97.88 83 ALA A CA 1
ATOM 666 C C . ALA A 1 83 ? 4.113 7.045 3.716 1.00 97.88 83 ALA A C 1
ATOM 668 O O . ALA A 1 83 ? 3.709 6.692 4.819 1.00 97.88 83 ALA A O 1
ATOM 669 N N . GLU A 1 84 ? 3.406 7.836 2.901 1.00 97.19 84 GLU A N 1
ATOM 670 C CA . GLU A 1 84 ? 2.083 8.390 3.244 1.00 97.19 84 GLU A CA 1
ATOM 671 C C . GLU A 1 84 ? 1.080 7.289 3.635 1.00 97.19 84 GLU A C 1
ATOM 673 O O . GLU A 1 84 ? 0.350 7.411 4.616 1.00 97.19 84 GLU A O 1
ATOM 678 N N . LEU A 1 85 ? 1.060 6.178 2.890 1.00 97.12 85 LEU A N 1
ATOM 679 C CA . LEU A 1 85 ? 0.201 5.031 3.186 1.00 97.12 85 LEU A CA 1
ATOM 680 C C . LEU A 1 85 ? 0.511 4.424 4.568 1.00 97.12 85 LEU A C 1
ATOM 682 O O . LEU A 1 85 ? -0.413 4.112 5.318 1.00 97.12 85 LEU A O 1
ATOM 686 N N . ASN A 1 86 ? 1.793 4.261 4.911 1.00 96.69 86 ASN A N 1
ATOM 687 C CA . ASN A 1 86 ? 2.205 3.708 6.206 1.00 96.69 86 ASN A CA 1
ATOM 688 C C . ASN A 1 86 ? 1.860 4.644 7.372 1.00 96.69 86 ASN A C 1
ATOM 690 O O . ASN A 1 86 ? 1.381 4.171 8.399 1.00 96.69 86 ASN A O 1
ATOM 694 N N . GLU A 1 87 ? 2.019 5.960 7.193 1.00 96.12 87 GLU A N 1
ATOM 695 C CA . GLU A 1 87 ? 1.645 6.959 8.205 1.00 96.12 87 GLU A CA 1
ATOM 696 C C . GLU A 1 87 ? 0.153 6.898 8.577 1.00 96.12 87 GLU A C 1
ATOM 698 O O . GLU A 1 87 ? -0.213 7.205 9.710 1.00 96.12 87 GLU A O 1
ATOM 703 N N . ILE A 1 88 ? -0.711 6.471 7.648 1.00 94.38 88 ILE A N 1
ATOM 704 C CA . ILE A 1 88 ? -2.151 6.289 7.891 1.00 94.38 88 ILE A CA 1
ATOM 705 C C . ILE A 1 88 ? -2.462 4.885 8.433 1.00 94.38 88 ILE A C 1
ATOM 707 O O . ILE A 1 88 ? -3.369 4.726 9.252 1.00 94.38 88 ILE A O 1
ATOM 711 N N . LEU A 1 89 ? -1.735 3.861 7.977 1.00 96.50 89 LEU A N 1
ATOM 712 C CA . LEU A 1 89 ? -1.936 2.472 8.393 1.00 96.50 89 LEU A CA 1
ATOM 713 C C . LEU A 1 89 ? -1.583 2.249 9.871 1.00 96.50 89 LEU A C 1
ATOM 715 O O . LEU A 1 89 ? -2.311 1.543 10.571 1.00 96.50 89 LEU A O 1
ATOM 719 N N . ASP A 1 90 ? -0.480 2.829 10.344 1.00 95.25 90 ASP A N 1
ATOM 720 C CA . ASP A 1 90 ? 0.032 2.583 11.696 1.00 95.25 90 ASP A CA 1
ATOM 721 C C . ASP A 1 90 ? -0.959 2.992 12.809 1.00 95.25 90 ASP A C 1
ATOM 723 O O . ASP A 1 90 ? -1.210 2.168 13.697 1.00 95.25 90 ASP A O 1
ATOM 727 N N . PRO A 1 91 ? -1.605 4.178 12.768 1.00 93.69 91 PRO A N 1
ATOM 728 C CA . PRO A 1 91 ? -2.653 4.540 13.725 1.00 93.69 91 PRO A CA 1
ATOM 729 C C . PRO A 1 91 ? -3.845 3.578 13.710 1.00 93.69 91 PRO A C 1
ATOM 731 O O . PRO A 1 91 ? -4.281 3.132 14.769 1.00 93.69 91 PRO A O 1
ATOM 734 N N . LEU A 1 92 ? -4.325 3.193 12.520 1.00 93.56 92 LEU A N 1
ATOM 735 C CA . LEU A 1 92 ? -5.461 2.276 12.376 1.00 93.56 92 LEU A CA 1
ATOM 736 C C . LEU A 1 92 ? -5.169 0.911 13.019 1.00 93.56 92 LEU A C 1
ATOM 738 O O . LEU A 1 92 ? -6.022 0.328 13.688 1.00 93.56 92 LEU A O 1
ATOM 742 N N . LYS A 1 93 ? -3.940 0.408 12.858 1.00 95.25 93 LYS A N 1
ATOM 743 C CA . LYS A 1 93 ? -3.484 -0.818 13.527 1.00 95.25 93 LYS A CA 1
ATOM 744 C C . LYS A 1 93 ? -3.425 -0.665 15.046 1.00 95.25 93 LYS A C 1
ATOM 746 O O . LYS A 1 93 ? -3.750 -1.614 15.758 1.00 95.25 93 LYS A O 1
ATOM 751 N N . GLY A 1 94 ? -3.020 0.508 15.532 1.00 93.12 94 GLY A N 1
ATOM 752 C CA . GLY A 1 94 ? -3.053 0.855 16.951 1.00 93.12 94 GLY A CA 1
ATOM 753 C C . GLY A 1 94 ? -4.467 0.750 17.522 1.00 93.12 94 GLY A C 1
ATOM 754 O O . GLY A 1 94 ? -4.687 -0.021 18.455 1.00 93.12 94 GLY A O 1
ATOM 755 N N . GLU A 1 95 ? -5.434 1.426 16.898 1.00 92.25 95 GLU A N 1
ATOM 756 C CA . GLU A 1 95 ? -6.841 1.429 17.326 1.00 92.25 95 GLU A CA 1
ATOM 757 C C . GLU A 1 95 ? -7.453 0.015 17.355 1.00 92.25 95 GLU A C 1
ATOM 759 O O . GLU A 1 95 ? -8.103 -0.369 18.328 1.00 92.25 95 GLU A O 1
ATOM 764 N N . LEU A 1 96 ? -7.194 -0.806 16.330 1.00 92.12 96 LEU A N 1
ATOM 765 C CA . LEU A 1 96 ? -7.655 -2.202 16.284 1.00 92.12 96 LEU A CA 1
ATOM 766 C C . LEU A 1 96 ? -7.062 -3.062 17.405 1.00 92.12 96 LEU A C 1
ATOM 768 O O . LEU A 1 96 ? -7.743 -3.919 17.976 1.00 92.12 96 LEU A O 1
ATOM 772 N N . SER A 1 97 ? -5.793 -2.829 17.747 1.00 88.94 97 SER A N 1
ATOM 773 C CA . SER A 1 97 ? -5.134 -3.565 18.825 1.00 88.94 97 SER A CA 1
ATOM 774 C C . SER A 1 97 ? -5.696 -3.223 20.209 1.00 88.94 97 SER A C 1
ATOM 776 O O . SER A 1 97 ? -5.704 -4.082 21.091 1.00 88.94 97 SER A O 1
ATOM 778 N N . GLU A 1 98 ? -6.190 -1.997 20.399 1.00 85.75 98 GLU A N 1
ATOM 779 C CA . GLU A 1 98 ? -6.827 -1.555 21.643 1.00 85.75 98 GLU A CA 1
ATOM 780 C C . GLU A 1 98 ? -8.239 -2.126 21.801 1.00 85.75 98 GLU A C 1
ATOM 782 O O . GLU A 1 98 ? -8.605 -2.517 22.904 1.00 85.75 98 GLU A O 1
ATOM 787 N N . GLN A 1 99 ? -9.005 -2.250 20.711 1.00 75.19 99 GLN A N 1
ATOM 788 C CA . GLN A 1 99 ? -10.352 -2.842 20.735 1.00 75.19 99 GLN A CA 1
ATOM 789 C C . GLN A 1 99 ? -10.360 -4.365 20.943 1.00 75.19 99 GLN A C 1
ATOM 791 O O . GLN A 1 99 ? -11.393 -4.935 21.287 1.00 75.19 99 GLN A O 1
ATOM 796 N N . SER A 1 100 ? -9.220 -5.024 20.735 1.00 64.94 100 SER A N 1
ATOM 797 C CA . SER A 1 100 ? -9.062 -6.474 20.907 1.00 64.94 100 SER A CA 1
ATOM 798 C C . SER A 1 100 ? -8.645 -6.895 22.328 1.00 64.94 100 SER A C 1
ATOM 800 O O . SER A 1 100 ? -8.468 -8.091 22.571 1.00 64.94 100 SER A O 1
ATOM 802 N N . ARG A 1 101 ? -8.426 -5.940 23.246 1.00 55.50 101 ARG A N 1
ATOM 803 C CA . ARG A 1 101 ? -8.052 -6.176 24.654 1.00 55.50 101 ARG A CA 1
ATOM 804 C C . ARG A 1 101 ? -9.258 -6.117 25.582 1.00 55.50 101 ARG A C 1
ATOM 806 O O . ARG A 1 101 ? -9.264 -6.930 26.533 1.00 55.50 101 ARG A O 1
#